Protein AF-Q9LJV7-F1 (afdb_monomer_lite)

pLDDT: mean 84.42, std 12.16, range [43.88, 95.5]

Sequence (100 aa):
MDPNKAEISRLEVLPQDLLGEIVAKIGAKYAEDYHNCILSCKELGASANDERVLKTLNLAPLVKKPLSCRKHLLIMKKCLANNNPDAHYIKANSRRNVEK

InterPro domains:
  IPR040338 Putative F-box protein At1g67623-like [PTHR33784] (9-91)

Radius of gyration: 17.13 Å; chains: 1; bounding box: 63×33×30 Å

Structure (mmCIF, N/CA/C/O backbone):
data_AF-Q9LJV7-F1
#
_entry.id   AF-Q9LJV7-F1
#
loop_
_atom_site.group_PDB
_atom_site.id
_atom_site.type_symbol
_atom_site.label_atom_id
_atom_site.label_alt_id
_atom_site.label_comp_id
_atom_site.label_asym_id
_atom_site.label_entity_id
_atom_site.label_seq_id
_atom_site.pdbx_PDB_ins_code
_atom_site.Cartn_x
_atom_site.Cartn_y
_atom_site.Cartn_z
_atom_site.occupancy
_atom_site.B_iso_or_equiv
_atom_site.auth_seq_id
_atom_site.auth_comp_id
_atom_site.auth_asym_id
_atom_site.auth_atom_id
_atom_site.pdbx_PDB_model_num
ATOM 1 N N . MET A 1 1 ? -34.526 15.230 17.447 1.00 58.50 1 MET A N 1
ATOM 2 C CA . MET A 1 1 ? -33.243 15.071 16.730 1.00 58.50 1 MET A CA 1
ATOM 3 C C . MET A 1 1 ? -32.635 16.455 16.590 1.00 58.50 1 MET A C 1
ATOM 5 O O . MET A 1 1 ? -33.383 17.370 16.276 1.00 58.50 1 MET A O 1
ATOM 9 N N . ASP A 1 2 ? -31.354 16.624 16.917 1.00 65.06 2 ASP A N 1
ATOM 10 C CA . ASP A 1 2 ? -30.676 17.928 16.872 1.00 65.06 2 ASP A CA 1
ATOM 11 C C . ASP A 1 2 ? -30.161 18.190 15.441 1.00 65.06 2 ASP A C 1
ATOM 13 O O . ASP A 1 2 ? -29.317 17.423 14.971 1.00 65.06 2 ASP A O 1
ATOM 17 N N . PRO A 1 3 ? -30.668 19.213 14.729 1.00 65.00 3 PRO A N 1
ATOM 18 C CA . PRO A 1 3 ? -30.321 19.477 13.331 1.00 65.00 3 PRO A CA 1
ATOM 19 C C . PRO A 1 3 ? -28.875 19.959 13.128 1.00 65.00 3 PRO A C 1
ATOM 21 O O . PRO A 1 3 ? -28.411 19.984 11.992 1.00 65.00 3 PRO A O 1
ATOM 24 N N . ASN A 1 4 ? -28.148 20.305 14.200 1.00 65.38 4 ASN A N 1
ATOM 25 C CA . ASN A 1 4 ? -26.739 20.718 14.139 1.00 65.38 4 ASN A CA 1
ATOM 26 C C . ASN A 1 4 ? -25.756 19.591 14.477 1.00 65.38 4 ASN A C 1
ATOM 28 O O . ASN A 1 4 ? -24.537 19.787 14.437 1.00 65.38 4 ASN A O 1
ATOM 32 N N . LYS A 1 5 ? -26.254 18.396 14.809 1.00 65.50 5 LYS A N 1
ATOM 33 C CA . LYS A 1 5 ? -25.402 17.240 15.067 1.00 65.50 5 LYS A CA 1
ATOM 34 C C . LYS A 1 5 ? -25.026 16.605 13.732 1.00 65.50 5 LYS A C 1
ATOM 36 O O . LYS A 1 5 ? -25.704 15.698 13.262 1.00 65.50 5 LY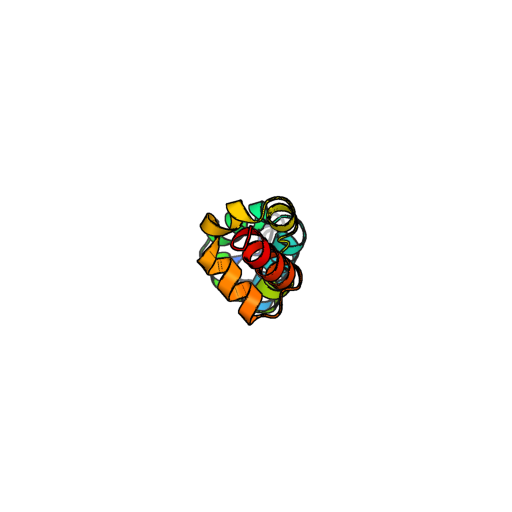S A O 1
ATOM 41 N N . ALA A 1 6 ? -23.951 17.093 13.116 1.00 64.94 6 ALA A N 1
ATOM 42 C CA . ALA A 1 6 ? -23.345 16.398 11.988 1.00 64.94 6 ALA A CA 1
ATOM 43 C C . ALA A 1 6 ? -23.065 14.946 12.407 1.00 64.94 6 ALA A C 1
ATOM 45 O O . ALA A 1 6 ? -22.360 14.705 13.393 1.00 64.94 6 ALA A O 1
ATOM 46 N N . GLU A 1 7 ? -23.640 13.977 11.695 1.00 68.50 7 GLU A N 1
ATOM 47 C CA . GLU A 1 7 ? -23.283 12.572 11.870 1.00 68.50 7 GLU A CA 1
ATOM 48 C C . GLU A 1 7 ? -21.867 12.366 11.331 1.00 68.50 7 GLU A C 1
ATOM 50 O O . GLU A 1 7 ? -21.643 12.070 10.158 1.00 68.50 7 GLU A O 1
ATOM 55 N N . ILE A 1 8 ? -20.877 12.587 12.194 1.00 70.31 8 ILE A N 1
ATOM 56 C CA . ILE A 1 8 ? -19.479 12.325 11.872 1.00 70.31 8 ILE A CA 1
ATOM 57 C C . ILE A 1 8 ? -19.301 10.809 11.859 1.00 70.31 8 ILE A C 1
ATOM 59 O O . ILE A 1 8 ? -19.186 10.170 12.908 1.00 70.31 8 ILE A O 1
ATOM 63 N N . SER A 1 9 ? -19.277 10.235 10.658 1.00 75.31 9 SER A N 1
ATOM 64 C CA . SER A 1 9 ? -18.842 8.856 10.463 1.00 75.31 9 SER A CA 1
ATOM 65 C C . SER A 1 9 ? -17.342 8.773 10.720 1.00 75.31 9 SER A C 1
ATOM 67 O O . SER A 1 9 ? -16.541 9.459 10.086 1.00 75.31 9 SER A O 1
ATOM 69 N N . ARG A 1 10 ? -16.975 7.962 11.708 1.00 87.12 10 ARG A N 1
ATOM 70 C CA . ARG A 1 10 ? -15.590 7.730 12.109 1.00 87.12 10 ARG A CA 1
ATOM 71 C C . ARG A 1 10 ? -14.901 6.779 11.136 1.00 87.12 10 ARG A C 1
ATOM 73 O O . ARG A 1 10 ? -15.536 5.896 10.567 1.00 87.12 10 ARG A O 1
ATOM 80 N N . LEU A 1 11 ? -13.598 6.934 10.953 1.00 87.81 11 LEU A N 1
ATOM 81 C CA . LEU A 1 11 ? -12.842 6.033 10.084 1.00 87.81 11 LEU A CA 1
ATOM 82 C C . LEU A 1 11 ? -12.866 4.599 10.641 1.00 87.81 11 LEU A C 1
ATOM 84 O O . LEU A 1 11 ? -12.967 3.634 9.894 1.00 87.81 11 LEU A O 1
ATOM 88 N N . GLU A 1 12 ? -12.867 4.479 11.966 1.00 87.69 12 GLU A N 1
ATOM 89 C CA . GLU A 1 12 ? -12.847 3.229 12.722 1.00 87.69 12 GLU A CA 1
ATOM 90 C C . GLU A 1 12 ? -14.141 2.414 12.610 1.00 87.69 12 GLU A C 1
ATOM 92 O O . GLU A 1 12 ? -14.151 1.243 12.981 1.00 87.69 12 GLU A O 1
ATOM 97 N N . VAL A 1 13 ? -15.234 3.009 12.115 1.00 90.06 13 VAL A N 1
ATOM 98 C CA . VAL A 1 13 ? -16.486 2.273 11.866 1.00 90.06 13 VAL A CA 1
ATOM 99 C C . VAL A 1 13 ? -16.576 1.721 10.445 1.00 90.06 13 VAL A C 1
ATOM 101 O O . VAL A 1 13 ? -17.510 0.980 10.140 1.00 90.06 13 VAL A O 1
ATOM 104 N N . LEU A 1 14 ? -15.631 2.065 9.563 1.00 92.00 14 LEU A N 1
ATOM 105 C CA . LEU A 1 14 ? -15.620 1.531 8.208 1.00 92.00 14 LEU A CA 1
ATOM 106 C C . LEU A 1 14 ? -15.187 0.056 8.204 1.00 92.00 14 LEU A C 1
ATOM 108 O O . LEU A 1 14 ? -14.254 -0.318 8.917 1.00 92.00 14 LEU A O 1
ATOM 112 N N . PRO A 1 15 ? -15.803 -0.782 7.351 1.00 93.69 15 PRO A N 1
ATOM 113 C CA . PRO A 1 15 ? -15.309 -2.122 7.071 1.00 93.69 15 PRO A CA 1
ATOM 114 C C . PRO A 1 15 ? -13.840 -2.114 6.642 1.00 93.69 15 PRO A C 1
ATOM 116 O O . PRO A 1 15 ? -13.414 -1.250 5.867 1.00 93.69 15 PRO A O 1
ATOM 119 N N . GLN A 1 16 ? -13.090 -3.132 7.072 1.00 93.94 16 GLN A N 1
ATOM 120 C CA . GLN A 1 16 ? -11.670 -3.258 6.738 1.00 93.94 16 GLN A CA 1
ATOM 121 C C . GLN A 1 16 ? -11.430 -3.258 5.222 1.00 93.94 16 GLN A C 1
ATOM 123 O O . GLN A 1 16 ? -10.443 -2.692 4.763 1.00 93.94 16 GLN A O 1
ATOM 128 N N . ASP A 1 17 ? -12.356 -3.808 4.435 1.00 93.62 17 ASP A N 1
ATOM 129 C CA . ASP A 1 17 ? -12.251 -3.830 2.975 1.00 93.62 17 ASP A CA 1
ATOM 130 C C . ASP A 1 17 ? -12.211 -2.425 2.362 1.00 93.62 17 ASP A C 1
ATOM 132 O O . ASP A 1 17 ? -11.454 -2.200 1.411 1.00 93.62 17 ASP A O 1
ATOM 136 N N . LEU A 1 18 ? -12.984 -1.482 2.919 1.00 94.69 18 LEU A N 1
ATOM 137 C CA . LEU A 1 18 ? -12.992 -0.079 2.495 1.00 94.69 18 LEU A CA 1
ATOM 138 C C . LEU A 1 18 ? -11.737 0.650 2.969 1.00 94.69 18 LEU A C 1
ATOM 140 O O . LEU A 1 18 ? -11.157 1.420 2.207 1.00 94.69 18 LEU A O 1
ATOM 144 N N . LEU A 1 19 ? -11.277 0.375 4.192 1.00 94.94 19 LEU A N 1
ATOM 145 C CA . LEU A 1 19 ? -10.003 0.904 4.683 1.00 94.94 19 LEU A CA 1
ATOM 146 C C . LEU A 1 19 ? -8.832 0.423 3.816 1.00 94.94 19 LEU A C 1
ATOM 148 O O . LEU A 1 19 ? -7.956 1.213 3.469 1.00 94.94 19 LEU A O 1
ATOM 152 N N . GLY A 1 20 ? -8.832 -0.849 3.414 1.00 95.31 20 GLY A N 1
ATOM 153 C CA . GLY A 1 20 ? -7.867 -1.418 2.473 1.00 95.31 20 GLY A CA 1
ATOM 154 C C . GLY A 1 20 ? -7.894 -0.724 1.115 1.00 95.31 20 GLY A C 1
ATOM 155 O O . GLY A 1 20 ? -6.841 -0.368 0.591 1.00 95.31 20 GLY A O 1
ATOM 156 N N . GLU A 1 21 ? -9.083 -0.437 0.582 1.00 95.44 21 GLU A N 1
ATOM 157 C CA . GLU A 1 21 ? -9.246 0.284 -0.686 1.00 95.44 21 GLU A CA 1
ATOM 158 C C . GLU A 1 21 ? -8.722 1.731 -0.609 1.00 95.44 21 GLU A C 1
ATOM 160 O O . GLU A 1 21 ? -8.050 2.203 -1.529 1.00 95.44 21 GLU A O 1
ATOM 165 N N . ILE A 1 22 ? -8.973 2.431 0.503 1.00 94.44 22 ILE A N 1
ATOM 166 C CA . ILE A 1 22 ? -8.437 3.778 0.752 1.00 94.44 22 ILE A CA 1
ATOM 167 C C . ILE A 1 22 ? -6.904 3.741 0.746 1.00 94.44 22 ILE A C 1
ATOM 169 O O . ILE A 1 22 ? -6.267 4.493 0.002 1.00 94.44 22 ILE A O 1
ATOM 173 N N . VAL A 1 23 ? -6.310 2.832 1.526 1.00 95.50 23 VAL A N 1
ATOM 174 C CA . VAL A 1 23 ? -4.850 2.672 1.614 1.00 95.50 23 VAL A CA 1
ATOM 175 C C . VAL A 1 23 ? -4.255 2.291 0.253 1.00 95.50 23 VAL A C 1
ATOM 177 O O . VAL A 1 23 ? -3.213 2.830 -0.131 1.00 95.50 23 VAL A O 1
ATOM 180 N N . ALA A 1 24 ? -4.926 1.428 -0.517 1.00 95.31 24 ALA A N 1
ATOM 181 C CA . ALA A 1 24 ? -4.474 1.001 -1.840 1.00 95.31 24 ALA A CA 1
ATOM 182 C C . ALA A 1 24 ? -4.427 2.172 -2.827 1.00 95.31 24 ALA A C 1
ATOM 184 O O . ALA A 1 24 ? -3.425 2.351 -3.524 1.00 95.31 24 ALA A O 1
ATOM 185 N N . LYS A 1 25 ? -5.466 3.018 -2.849 1.00 95.38 25 LYS A N 1
ATOM 186 C CA . LYS A 1 25 ? -5.507 4.212 -3.709 1.00 95.38 25 LYS A CA 1
ATOM 187 C C . LYS A 1 25 ? -4.429 5.231 -3.343 1.00 95.38 25 LYS A C 1
ATOM 189 O O . LYS A 1 25 ? -3.819 5.807 -4.243 1.00 95.38 25 LYS A O 1
ATOM 194 N N . ILE A 1 26 ? -4.170 5.433 -2.050 1.00 93.94 26 ILE A N 1
ATOM 195 C CA . ILE A 1 26 ? -3.094 6.317 -1.577 1.00 93.94 26 ILE A CA 1
ATOM 196 C 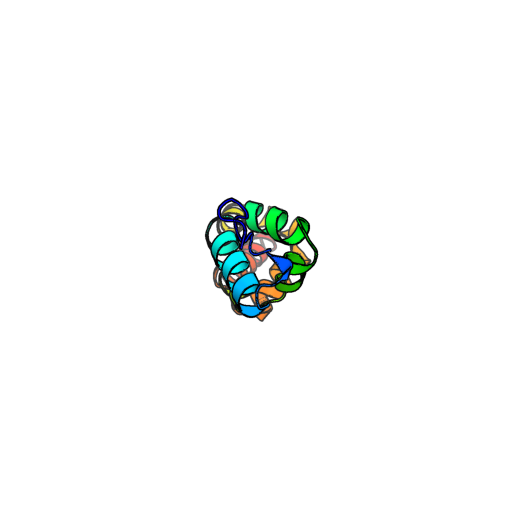C . ILE A 1 26 ? -1.734 5.779 -2.039 1.00 93.94 26 ILE A C 1
ATOM 198 O O . ILE A 1 26 ? -0.981 6.486 -2.713 1.00 93.94 26 ILE A O 1
ATOM 202 N N . GLY A 1 27 ? -1.448 4.506 -1.752 1.00 92.44 27 GLY A N 1
ATOM 203 C CA . GLY A 1 27 ? -0.164 3.890 -2.083 1.00 92.44 27 GLY A CA 1
ATOM 204 C C . GLY A 1 27 ? 0.095 3.715 -3.576 1.00 92.44 27 GLY A C 1
ATOM 205 O O . GLY A 1 27 ? 1.248 3.774 -4.002 1.00 92.44 27 GLY A O 1
ATOM 206 N N . ALA A 1 28 ? -0.950 3.571 -4.389 1.00 92.44 28 ALA A N 1
ATOM 207 C CA . ALA A 1 28 ? -0.825 3.552 -5.844 1.00 92.44 28 ALA A CA 1
ATOM 208 C C . ALA A 1 28 ? -0.399 4.909 -6.425 1.00 92.44 28 ALA A C 1
ATOM 210 O O . ALA A 1 28 ? 0.203 4.963 -7.497 1.00 92.44 28 ALA A O 1
ATOM 211 N N . LYS A 1 29 ? -0.681 6.016 -5.728 1.00 90.69 29 LYS A N 1
ATOM 212 C CA . LYS A 1 29 ? -0.294 7.353 -6.183 1.00 90.69 29 LYS A CA 1
ATOM 213 C C . LYS A 1 29 ? 1.083 7.743 -5.655 1.00 90.69 29 LYS A C 1
ATOM 215 O O . LYS A 1 29 ? 1.966 8.063 -6.454 1.00 90.69 29 LYS A O 1
ATOM 220 N N . TYR A 1 30 ? 1.288 7.648 -4.340 1.00 85.12 30 TYR A N 1
ATOM 221 C CA . TYR A 1 30 ? 2.523 8.071 -3.681 1.00 85.12 30 TYR A CA 1
ATOM 222 C C . TYR A 1 30 ? 2.954 7.074 -2.593 1.00 85.12 30 TYR A C 1
ATOM 224 O O . TYR A 1 30 ? 2.259 6.842 -1.607 1.00 85.12 30 TYR A O 1
ATOM 232 N N . ALA A 1 31 ? 4.152 6.508 -2.756 1.00 84.06 31 ALA A N 1
ATOM 233 C CA . ALA A 1 31 ? 4.718 5.521 -1.830 1.00 84.06 31 ALA A CA 1
ATOM 234 C C . ALA A 1 31 ? 5.005 6.082 -0.422 1.00 84.06 31 ALA A C 1
ATOM 236 O O . ALA A 1 31 ? 5.019 5.341 0.563 1.00 84.06 31 ALA A O 1
ATOM 237 N N . GLU A 1 32 ? 5.289 7.383 -0.338 1.00 84.25 32 GLU A N 1
ATOM 238 C CA . GLU A 1 32 ? 5.537 8.090 0.921 1.00 84.25 32 GLU A CA 1
ATOM 239 C C . GLU A 1 32 ? 4.237 8.261 1.713 1.00 84.25 32 GLU A C 1
ATOM 241 O O . GLU A 1 32 ? 4.177 7.889 2.885 1.00 84.25 32 GLU A O 1
ATOM 246 N N . ASP A 1 33 ? 3.166 8.687 1.039 1.00 90.19 33 ASP A N 1
ATOM 247 C CA . ASP A 1 33 ? 1.842 8.830 1.647 1.00 90.19 33 ASP A CA 1
ATOM 248 C C . ASP A 1 33 ? 1.306 7.498 2.167 1.00 90.19 33 ASP A C 1
ATOM 250 O O . ASP A 1 33 ? 0.649 7.468 3.203 1.00 90.19 33 ASP A O 1
ATOM 254 N N . TYR A 1 34 ? 1.635 6.381 1.508 1.00 91.50 34 TYR A N 1
ATOM 255 C CA . TYR A 1 34 ? 1.323 5.052 2.031 1.00 91.50 34 TYR A CA 1
ATOM 256 C C . TYR A 1 34 ? 1.906 4.827 3.430 1.00 91.50 34 TYR A C 1
ATOM 258 O O . TYR A 1 34 ? 1.176 4.404 4.325 1.00 91.50 34 TYR A O 1
ATOM 266 N N . HIS A 1 35 ? 3.195 5.127 3.636 1.00 88.19 35 HIS A N 1
ATOM 267 C CA . HIS A 1 35 ? 3.843 4.930 4.936 1.00 88.19 35 HIS A CA 1
ATOM 268 C C . HIS A 1 35 ? 3.205 5.819 6.000 1.00 88.19 35 HIS A C 1
ATOM 270 O O . HIS A 1 35 ? 2.883 5.337 7.084 1.00 88.19 35 HIS A O 1
ATOM 276 N N . ASN A 1 36 ? 2.966 7.088 5.669 1.00 91.31 36 ASN A N 1
ATOM 277 C CA . ASN A 1 36 ? 2.299 8.019 6.573 1.00 91.31 36 ASN A CA 1
ATOM 278 C C . ASN A 1 36 ? 0.887 7.527 6.925 1.00 91.31 36 ASN A C 1
ATOM 280 O O . ASN A 1 36 ? 0.499 7.538 8.092 1.00 91.31 36 ASN A O 1
ATOM 284 N N . CYS A 1 37 ? 0.146 7.017 5.939 1.00 93.19 37 CYS A N 1
ATOM 285 C CA . CYS A 1 37 ? -1.211 6.511 6.106 1.00 93.19 37 CYS A CA 1
ATOM 286 C C . CYS A 1 37 ? -1.271 5.312 7.066 1.00 93.19 37 CYS A C 1
ATOM 288 O O . CYS A 1 37 ? -2.000 5.360 8.055 1.00 93.19 37 CYS A O 1
ATOM 290 N N . ILE A 1 38 ? -0.462 4.270 6.844 1.00 93.38 38 ILE A N 1
ATOM 291 C CA . ILE A 1 38 ? -0.498 3.062 7.691 1.00 93.38 38 ILE A CA 1
ATOM 292 C C . ILE A 1 38 ? 0.067 3.287 9.102 1.00 93.38 38 ILE A C 1
ATOM 294 O O . ILE A 1 38 ? -0.221 2.503 10.002 1.00 93.38 38 ILE A O 1
ATOM 298 N N . LEU A 1 39 ? 0.875 4.334 9.302 1.00 93.56 39 LEU A N 1
ATOM 299 C CA . LEU A 1 39 ? 1.406 4.723 10.613 1.00 93.56 39 LEU A CA 1
ATOM 300 C C . LEU A 1 39 ? 0.483 5.686 11.371 1.00 93.56 39 LEU A C 1
ATOM 302 O O . LEU A 1 39 ? 0.705 5.919 12.556 1.00 93.56 39 LEU A O 1
ATOM 306 N N . SER A 1 40 ? -0.541 6.238 10.713 1.00 93.56 40 SER A N 1
ATOM 307 C CA . SER A 1 40 ? -1.432 7.234 11.317 1.00 93.56 40 SER A CA 1
ATOM 308 C C . SER A 1 40 ? -2.319 6.637 12.411 1.00 93.56 40 SER A C 1
ATOM 310 O O . SER A 1 40 ? -2.474 7.236 13.473 1.00 93.56 40 SER A O 1
ATOM 312 N N . CYS A 1 41 ? -2.903 5.458 12.173 1.00 93.19 41 CYS A N 1
ATOM 313 C CA . CYS A 1 41 ? -3.709 4.745 13.164 1.00 93.19 41 CYS A CA 1
ATOM 314 C C . CYS A 1 41 ? -3.710 3.228 12.925 1.00 93.19 41 CYS A C 1
ATOM 316 O O . CYS A 1 41 ? -3.337 2.742 11.854 1.00 93.19 41 CYS A O 1
ATOM 318 N N . LYS A 1 42 ? -4.150 2.469 13.935 1.00 93.62 42 LYS A N 1
ATOM 319 C CA . LYS A 1 42 ? -4.138 0.997 13.914 1.00 93.62 42 LYS A CA 1
ATOM 320 C C . LYS A 1 42 ? -5.080 0.406 12.857 1.00 93.62 42 LYS A C 1
ATOM 322 O O . LYS A 1 42 ? -4.753 -0.623 12.275 1.00 93.62 42 LYS A O 1
ATOM 327 N N . GLU A 1 43 ? -6.208 1.056 12.582 1.00 94.12 43 GLU A N 1
ATOM 328 C CA . GLU A 1 43 ? -7.226 0.609 11.626 1.00 94.12 43 GLU A CA 1
ATOM 329 C C . GLU A 1 43 ? -6.706 0.677 10.183 1.00 94.12 43 GLU A C 1
ATOM 331 O O . GLU A 1 43 ? -6.858 -0.272 9.413 1.00 94.12 43 GLU A O 1
ATOM 336 N N . LEU A 1 44 ? -6.009 1.765 9.837 1.00 94.31 44 LEU A N 1
ATOM 337 C CA . LEU A 1 44 ? -5.310 1.895 8.555 1.00 94.31 44 LEU A CA 1
ATOM 338 C C . LEU A 1 44 ? -4.080 0.985 8.493 1.00 94.31 44 LEU A C 1
ATOM 340 O O . LEU A 1 44 ? -3.814 0.363 7.464 1.00 94.31 44 LEU A O 1
ATOM 344 N N . GLY A 1 45 ? -3.352 0.862 9.606 1.00 93.94 45 GLY A N 1
ATOM 345 C CA . GLY A 1 45 ? -2.194 -0.021 9.726 1.00 93.94 45 GLY A CA 1
ATOM 346 C C . GLY A 1 45 ? -2.521 -1.496 9.491 1.00 93.94 45 GLY A C 1
ATOM 347 O O . GLY A 1 45 ? -1.702 -2.225 8.927 1.00 93.94 45 GLY A O 1
ATOM 348 N N . ALA A 1 46 ? -3.732 -1.937 9.841 1.00 93.94 46 ALA A N 1
ATOM 349 C CA . ALA A 1 46 ? -4.194 -3.299 9.584 1.00 93.94 46 ALA A CA 1
ATOM 350 C C . ALA A 1 46 ? -4.233 -3.644 8.080 1.00 93.94 46 ALA A C 1
ATOM 352 O O . ALA A 1 46 ? -4.010 -4.798 7.711 1.00 93.94 46 ALA A O 1
ATOM 353 N N . SER A 1 47 ? -4.394 -2.649 7.201 1.00 93.62 47 SER A N 1
ATOM 354 C CA . SER A 1 47 ? -4.383 -2.826 5.741 1.00 93.62 47 SER A CA 1
ATOM 355 C C . SER A 1 47 ? -2.982 -2.945 5.129 1.00 93.62 47 SER A C 1
ATOM 357 O O . SER A 1 47 ? -2.857 -3.174 3.928 1.00 93.62 47 SER A O 1
ATOM 359 N N . ALA A 1 48 ? -1.903 -2.832 5.911 1.00 90.00 48 ALA A N 1
ATOM 360 C CA . ALA A 1 48 ? -0.529 -2.876 5.389 1.00 90.00 48 ALA A CA 1
ATOM 361 C C . ALA A 1 48 ? -0.130 -4.227 4.753 1.00 90.00 48 ALA A C 1
ATOM 363 O O . ALA A 1 48 ? 0.909 -4.326 4.095 1.00 90.00 48 ALA A O 1
ATOM 364 N N . ASN A 1 49 ? -0.918 -5.280 4.988 1.00 90.12 49 ASN A N 1
ATOM 365 C CA . ASN A 1 49 ? -0.728 -6.608 4.399 1.00 90.12 49 ASN A CA 1
ATOM 366 C C . ASN A 1 49 ? -1.827 -6.983 3.396 1.00 90.12 49 ASN A C 1
ATOM 368 O O . ASN A 1 49 ? -1.842 -8.123 2.940 1.00 90.12 49 ASN A O 1
ATOM 372 N N . ASP A 1 50 ? -2.739 -6.064 3.073 1.00 93.75 50 ASP A N 1
ATOM 373 C CA . ASP A 1 50 ? -3.785 -6.308 2.082 1.00 93.75 50 ASP A CA 1
ATOM 374 C C . ASP A 1 50 ? -3.145 -6.554 0.704 1.00 93.75 50 ASP A C 1
ATOM 376 O O . ASP A 1 50 ? -2.262 -5.809 0.261 1.00 93.75 50 ASP A O 1
ATOM 380 N N . GLU A 1 51 ? -3.576 -7.619 0.028 1.00 93.06 51 GLU A N 1
ATOM 381 C CA . GLU A 1 51 ? -3.059 -8.001 -1.288 1.00 93.06 51 GLU A CA 1
ATOM 382 C C . GLU A 1 51 ? -3.221 -6.866 -2.303 1.00 93.06 51 GLU A C 1
ATOM 384 O O . GLU A 1 51 ? -2.291 -6.580 -3.061 1.00 93.06 51 GLU A O 1
ATOM 389 N N . ARG A 1 52 ? -4.372 -6.180 -2.300 1.00 93.06 52 ARG A N 1
ATOM 390 C CA . ARG A 1 52 ? -4.674 -5.094 -3.242 1.00 93.06 52 ARG A CA 1
ATOM 391 C C . ARG A 1 52 ? -3.667 -3.968 -3.077 1.00 93.06 52 ARG A C 1
ATOM 393 O O . ARG A 1 52 ? -3.086 -3.523 -4.062 1.00 93.06 52 ARG A O 1
ATOM 400 N N . VAL A 1 53 ? -3.399 -3.588 -1.827 1.00 93.94 53 VAL A N 1
ATOM 401 C CA . VAL A 1 53 ? -2.406 -2.571 -1.463 1.00 93.94 53 VAL A CA 1
ATOM 402 C C . VAL A 1 53 ? -1.024 -2.967 -1.973 1.00 93.94 53 VAL A C 1
ATOM 404 O O . VAL A 1 53 ? -0.382 -2.194 -2.679 1.00 93.94 53 VAL A O 1
ATOM 407 N N . LEU A 1 54 ? -0.562 -4.177 -1.651 1.00 94.06 54 LEU A N 1
ATOM 408 C CA . LEU A 1 54 ? 0.785 -4.633 -2.008 1.00 94.06 54 LEU A CA 1
ATOM 409 C C . LEU A 1 54 ? 0.967 -4.801 -3.521 1.00 94.06 54 LEU A C 1
ATOM 411 O O . LEU A 1 54 ? 2.048 -4.529 -4.050 1.00 94.06 54 LEU A O 1
ATOM 415 N N . LYS A 1 55 ? -0.085 -5.210 -4.228 1.00 93.94 55 LYS A N 1
ATOM 416 C CA . LYS A 1 55 ? -0.091 -5.383 -5.682 1.00 93.94 55 LYS A CA 1
ATOM 417 C C . LYS A 1 55 ? -0.038 -4.054 -6.432 1.00 93.94 55 LYS A C 1
ATOM 419 O O . LYS A 1 55 ? 0.618 -3.988 -7.469 1.00 93.94 55 LYS A O 1
ATOM 424 N N . THR A 1 56 ? -0.690 -3.008 -5.919 1.00 93.25 56 THR A N 1
ATOM 425 C CA . THR A 1 56 ? -0.776 -1.696 -6.587 1.00 93.25 56 THR A CA 1
ATOM 426 C C . THR A 1 56 ? 0.154 -0.635 -6.014 1.00 93.25 56 THR A C 1
ATOM 428 O O . THR A 1 56 ? 0.184 0.473 -6.544 1.00 93.25 56 THR A O 1
ATOM 431 N N . LEU A 1 57 ? 0.898 -0.927 -4.943 1.00 93.31 57 LEU A N 1
ATOM 432 C CA . LEU A 1 57 ? 1.828 0.022 -4.337 1.00 93.31 57 LEU A CA 1
ATOM 433 C C . LEU A 1 57 ? 2.830 0.540 -5.377 1.00 93.31 57 LEU A C 1
ATOM 435 O O . LEU A 1 57 ? 3.531 -0.244 -6.019 1.00 93.31 57 LEU A O 1
ATOM 439 N N . ASN A 1 58 ? 2.914 1.862 -5.509 1.00 90.69 58 ASN A N 1
ATOM 440 C CA . ASN A 1 58 ? 3.817 2.519 -6.441 1.00 90.69 58 ASN A CA 1
ATOM 441 C C . ASN A 1 58 ? 5.259 2.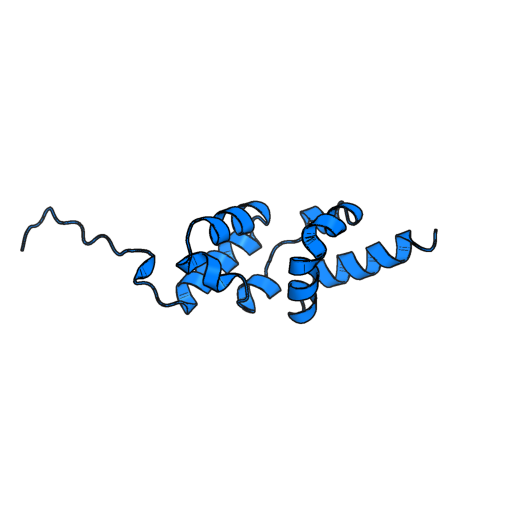409 -5.939 1.00 90.69 58 ASN A C 1
ATOM 443 O O . ASN A 1 58 ? 5.605 2.984 -4.907 1.00 90.69 58 ASN A O 1
ATOM 447 N N . LEU A 1 59 ? 6.123 1.708 -6.675 1.00 88.31 59 LEU A N 1
ATOM 448 C CA . LEU A 1 59 ? 7.551 1.620 -6.354 1.00 88.31 59 LEU A CA 1
ATOM 449 C C . LEU A 1 59 ? 8.412 2.307 -7.424 1.00 88.31 59 LEU A C 1
ATOM 451 O O . LEU A 1 59 ? 9.640 2.220 -7.371 1.00 88.31 59 LEU A O 1
ATOM 455 N N . ALA A 1 60 ? 7.818 3.069 -8.346 1.00 85.31 60 ALA A N 1
ATOM 456 C CA . ALA A 1 60 ? 8.534 3.824 -9.373 1.00 85.31 60 ALA A CA 1
ATOM 457 C C . ALA A 1 60 ? 9.666 4.733 -8.832 1.00 85.31 60 ALA A C 1
ATOM 459 O O . ALA A 1 60 ? 10.717 4.826 -9.479 1.00 85.31 60 ALA A O 1
ATOM 460 N N . PRO A 1 61 ? 9.557 5.376 -7.646 1.00 79.12 61 PRO A N 1
ATOM 461 C CA . PRO A 1 61 ? 10.684 6.117 -7.070 1.00 79.12 61 PRO A CA 1
ATOM 462 C C . PRO A 1 61 ? 11.905 5.229 -6.788 1.00 79.12 61 PRO A C 1
ATOM 464 O O . PRO A 1 61 ? 13.050 5.644 -6.978 1.00 79.12 61 PRO A O 1
ATOM 467 N N . LEU A 1 62 ? 11.658 3.986 -6.374 1.00 78.06 62 LEU A N 1
ATOM 468 C CA . LEU A 1 62 ? 12.675 2.983 -6.080 1.00 78.06 62 LEU A CA 1
ATOM 469 C C . LEU A 1 62 ? 13.215 2.314 -7.351 1.00 78.06 62 LEU A C 1
ATOM 471 O O . LEU A 1 62 ? 14.399 1.986 -7.406 1.00 78.06 62 LEU A O 1
ATOM 475 N N . VAL A 1 63 ? 12.397 2.211 -8.402 1.00 75.88 63 VAL A N 1
ATOM 476 C CA . VAL A 1 63 ? 12.828 1.796 -9.748 1.00 75.88 63 VAL A CA 1
ATOM 477 C C . VAL A 1 63 ? 13.958 2.692 -10.268 1.00 75.88 63 VAL A C 1
ATOM 479 O O . VAL A 1 63 ? 14.948 2.191 -10.801 1.00 75.88 63 VAL A O 1
ATOM 482 N N . LYS A 1 64 ? 13.860 4.013 -10.063 1.00 76.50 64 LYS A N 1
ATOM 483 C CA . LYS A 1 64 ? 14.900 4.977 -10.471 1.00 76.50 64 LYS A CA 1
ATOM 484 C C . LYS A 1 64 ? 16.175 4.895 -9.623 1.00 76.50 64 LYS A C 1
ATOM 486 O O . LYS A 1 64 ? 17.232 5.326 -10.076 1.00 76.50 64 LYS A O 1
ATOM 491 N N . LYS A 1 65 ? 16.091 4.376 -8.392 1.00 78.00 65 LYS A N 1
ATOM 492 C CA . LYS A 1 65 ? 17.218 4.266 -7.446 1.00 78.00 65 LYS A CA 1
ATOM 493 C C . LYS A 1 65 ? 17.219 2.899 -6.742 1.00 78.00 65 LYS A C 1
ATOM 495 O O . LYS A 1 65 ? 16.964 2.829 -5.537 1.00 78.00 65 LYS A O 1
ATOM 500 N N . PRO A 1 66 ? 17.567 1.804 -7.447 1.00 70.50 66 PRO A N 1
ATOM 501 C CA . PRO A 1 66 ? 17.403 0.444 -6.927 1.00 70.50 66 PRO A CA 1
ATOM 502 C C . PRO A 1 66 ? 18.189 0.167 -5.639 1.00 70.50 66 PRO A C 1
ATOM 504 O O . PRO A 1 66 ? 17.750 -0.613 -4.800 1.00 70.50 66 PRO A O 1
ATOM 507 N N . LEU A 1 67 ? 19.335 0.825 -5.432 1.00 74.31 67 LEU A N 1
ATOM 508 C CA . LEU A 1 67 ? 20.146 0.659 -4.219 1.00 74.31 67 LEU A CA 1
ATOM 509 C C . LEU A 1 67 ? 19.435 1.160 -2.952 1.00 74.31 67 LEU A C 1
ATOM 511 O O . LEU A 1 67 ? 19.628 0.591 -1.876 1.00 74.31 67 LEU A O 1
ATOM 515 N N . SER A 1 68 ? 18.555 2.158 -3.078 1.00 74.25 68 SER A N 1
ATOM 516 C CA . SER A 1 68 ? 17.745 2.664 -1.965 1.00 74.25 68 SER A CA 1
ATOM 517 C C . SER A 1 68 ? 16.733 1.631 -1.460 1.00 74.25 68 SER A C 1
ATOM 519 O O . SER A 1 68 ? 16.317 1.696 -0.304 1.00 74.25 68 SER A O 1
ATOM 521 N N . CYS A 1 69 ? 16.397 0.616 -2.267 1.00 74.00 69 CYS A N 1
ATOM 522 C CA . CYS A 1 69 ? 15.468 -0.454 -1.887 1.00 74.00 69 CYS A CA 1
ATOM 523 C C . CYS A 1 69 ? 15.954 -1.292 -0.703 1.00 74.00 69 CYS A C 1
ATOM 525 O O . CYS A 1 69 ? 15.136 -1.925 -0.040 1.00 74.00 69 CYS A O 1
ATOM 527 N N . ARG A 1 70 ? 17.262 -1.298 -0.401 1.00 74.25 70 ARG A N 1
ATOM 528 C CA . ARG A 1 70 ? 17.813 -2.033 0.752 1.00 74.25 70 ARG A CA 1
ATOM 529 C C . ARG A 1 70 ? 17.194 -1.588 2.081 1.00 74.25 70 ARG A C 1
ATOM 531 O O . ARG A 1 70 ? 17.074 -2.395 2.994 1.00 74.25 70 ARG A O 1
ATOM 538 N N . LYS A 1 71 ? 16.747 -0.333 2.174 1.00 74.88 71 LYS A N 1
ATOM 539 C CA . LYS A 1 71 ? 16.046 0.196 3.355 1.00 74.88 71 LYS A CA 1
ATOM 540 C C . LYS A 1 71 ? 14.587 -0.274 3.450 1.00 74.88 71 LYS A C 1
ATOM 542 O O . LYS A 1 71 ? 13.978 -0.174 4.504 1.00 74.88 71 LYS A O 1
ATOM 547 N N . HIS A 1 72 ? 14.051 -0.840 2.370 1.00 79.12 72 HIS A N 1
ATOM 548 C CA . HIS A 1 72 ? 12.651 -1.236 2.211 1.00 79.12 72 HIS A CA 1
ATOM 549 C C . HIS A 1 72 ? 12.508 -2.746 1.927 1.00 79.12 72 HIS A C 1
ATOM 551 O O . HIS A 1 72 ? 11.557 -3.184 1.282 1.00 79.12 72 HIS A O 1
ATOM 557 N N . LEU A 1 73 ? 13.451 -3.574 2.399 1.00 82.44 73 LEU A N 1
ATOM 558 C CA . LEU A 1 73 ? 13.502 -5.012 2.083 1.00 82.44 73 LEU A CA 1
ATOM 559 C C . LEU A 1 73 ? 12.234 -5.776 2.480 1.00 82.44 73 LEU A C 1
ATOM 561 O O . LEU A 1 73 ? 11.785 -6.644 1.735 1.00 82.44 73 LEU A O 1
ATOM 565 N N . LEU A 1 74 ? 11.660 -5.467 3.644 1.00 85.19 74 LEU A N 1
ATOM 566 C CA . LEU A 1 74 ? 10.453 -6.131 4.141 1.00 85.19 74 LEU A CA 1
ATOM 567 C C . LEU A 1 74 ? 9.253 -5.881 3.224 1.00 85.19 74 LEU A C 1
ATOM 569 O O . LEU A 1 74 ? 8.606 -6.835 2.796 1.00 85.19 74 LEU A O 1
ATOM 573 N N . ILE A 1 75 ? 8.990 -4.621 2.872 1.00 86.62 75 ILE A N 1
ATOM 574 C CA . ILE A 1 75 ? 7.876 -4.280 1.982 1.00 86.62 75 ILE A CA 1
ATOM 575 C C . ILE A 1 75 ? 8.122 -4.778 0.558 1.00 86.62 75 ILE A C 1
ATOM 577 O O . ILE A 1 75 ? 7.204 -5.294 -0.068 1.00 86.62 75 ILE A O 1
ATOM 581 N N . MET A 1 76 ? 9.372 -4.761 0.087 1.00 88.00 76 MET A N 1
ATOM 582 C CA . MET A 1 76 ? 9.747 -5.318 -1.213 1.00 88.00 76 MET A CA 1
ATOM 583 C C . MET A 1 76 ? 9.474 -6.826 -1.293 1.00 88.00 76 MET A C 1
ATOM 585 O O . MET A 1 76 ? 8.923 -7.299 -2.284 1.00 88.00 76 MET A O 1
ATOM 589 N N . LYS A 1 77 ? 9.806 -7.591 -0.241 1.00 89.69 77 LYS A N 1
ATOM 590 C CA . LYS A 1 77 ? 9.483 -9.027 -0.160 1.00 89.69 77 LYS A CA 1
ATOM 591 C C . LYS A 1 77 ? 7.976 -9.270 -0.233 1.00 89.69 77 LYS A C 1
ATOM 593 O O . LYS A 1 77 ? 7.550 -10.160 -0.962 1.00 89.69 77 LYS A O 1
ATOM 598 N N . LYS A 1 78 ? 7.185 -8.465 0.482 1.00 91.75 78 LYS A N 1
ATOM 599 C CA . LYS A 1 78 ? 5.718 -8.548 0.453 1.00 91.75 78 LYS A CA 1
ATOM 600 C C . LYS A 1 78 ? 5.157 -8.208 -0.931 1.00 91.75 78 LYS A C 1
ATOM 602 O O . LYS A 1 78 ? 4.348 -8.966 -1.448 1.00 91.75 78 LYS A O 1
ATOM 607 N N . CYS A 1 79 ? 5.632 -7.137 -1.565 1.00 91.94 79 CYS A N 1
ATOM 608 C CA . CYS A 1 79 ? 5.205 -6.739 -2.911 1.00 91.94 79 CYS A CA 1
ATOM 609 C C . CYS A 1 79 ? 5.549 -7.811 -3.960 1.00 91.94 79 CYS A C 1
ATOM 611 O O . CYS A 1 79 ? 4.719 -8.136 -4.802 1.00 91.94 79 CYS A O 1
ATOM 613 N N . LEU A 1 80 ? 6.737 -8.424 -3.870 1.00 91.81 80 LEU A N 1
ATOM 614 C CA . LEU A 1 80 ? 7.128 -9.554 -4.723 1.00 91.81 80 LEU A CA 1
ATOM 615 C C . LEU A 1 80 ? 6.221 -10.774 -4.535 1.00 91.81 80 LEU A C 1
ATOM 617 O O . LEU A 1 80 ? 5.852 -11.409 -5.515 1.00 91.81 80 LEU A O 1
ATOM 621 N N . ALA A 1 81 ? 5.859 -11.105 -3.292 1.00 93.50 81 ALA A N 1
ATOM 622 C CA . ALA A 1 81 ? 4.947 -12.214 -3.012 1.00 93.50 81 ALA A CA 1
ATOM 623 C C . ALA A 1 81 ? 3.534 -11.979 -3.582 1.00 93.50 81 ALA A C 1
ATOM 625 O O . ALA A 1 81 ? 2.819 -12.941 -3.837 1.00 93.50 81 ALA A O 1
ATOM 626 N N . ASN A 1 82 ? 3.163 -10.717 -3.822 1.00 94.31 82 ASN A N 1
ATOM 627 C CA . ASN A 1 82 ? 1.862 -10.301 -4.351 1.00 94.31 82 ASN A CA 1
ATOM 628 C C . ASN A 1 82 ? 1.930 -9.843 -5.823 1.00 94.31 82 ASN A C 1
ATOM 630 O O . ASN A 1 82 ? 1.054 -9.121 -6.295 1.00 94.31 82 ASN A O 1
ATOM 634 N N . ASN A 1 83 ? 2.963 -10.260 -6.567 1.00 92.62 83 ASN A N 1
ATOM 635 C CA . ASN A 1 83 ? 3.125 -10.000 -8.005 1.00 92.62 83 ASN A CA 1
ATOM 636 C C . ASN A 1 83 ? 3.120 -8.509 -8.397 1.00 92.62 83 ASN A C 1
ATOM 638 O O . ASN A 1 83 ? 2.661 -8.146 -9.482 1.00 92.62 83 ASN A O 1
ATOM 642 N N . ASN A 1 84 ? 3.643 -7.633 -7.536 1.00 93.69 84 ASN A N 1
ATOM 643 C CA . ASN A 1 84 ? 3.800 -6.219 -7.865 1.00 93.69 84 ASN A CA 1
ATOM 644 C C . ASN A 1 84 ? 4.841 -6.043 -8.999 1.00 93.69 84 ASN A C 1
ATOM 646 O O . ASN A 1 84 ? 6.001 -6.445 -8.830 1.00 93.69 84 ASN A O 1
ATOM 650 N N . PRO A 1 85 ? 4.474 -5.437 -10.142 1.00 90.00 85 PRO A N 1
ATOM 651 C CA . PRO A 1 85 ? 5.337 -5.377 -11.322 1.00 90.00 85 PRO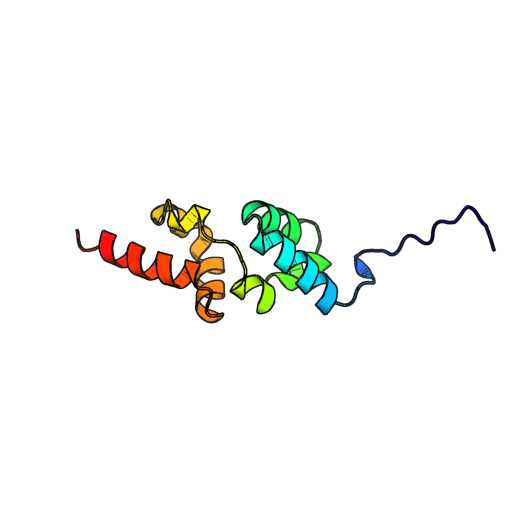 A CA 1
ATOM 652 C C . PRO A 1 85 ? 6.620 -4.567 -11.090 1.00 90.00 85 PRO A C 1
ATOM 654 O O . PRO A 1 85 ? 7.704 -5.001 -11.495 1.00 90.00 85 PRO A O 1
ATOM 657 N N . ASP A 1 86 ? 6.536 -3.442 -10.375 1.00 89.12 86 ASP A N 1
ATOM 658 C CA . ASP A 1 86 ? 7.701 -2.607 -10.070 1.00 89.12 86 ASP A CA 1
ATOM 659 C C . ASP A 1 86 ? 8.695 -3.358 -9.177 1.00 89.12 86 ASP A C 1
ATOM 661 O O . ASP A 1 86 ? 9.911 -3.281 -9.373 1.00 89.12 86 ASP A O 1
ATOM 665 N N . ALA A 1 87 ? 8.189 -4.137 -8.215 1.00 89.69 87 ALA A N 1
ATOM 666 C CA . ALA A 1 87 ? 9.021 -4.939 -7.324 1.00 89.69 87 ALA A CA 1
ATOM 667 C C . ALA A 1 87 ? 9.835 -5.991 -8.099 1.00 89.69 87 ALA A C 1
ATOM 669 O O . ALA A 1 87 ? 11.035 -6.173 -7.854 1.00 89.69 87 ALA A O 1
ATOM 670 N N . HIS A 1 88 ? 9.209 -6.654 -9.077 1.00 89.44 88 HIS A N 1
ATOM 671 C CA . HIS A 1 88 ? 9.898 -7.588 -9.970 1.00 89.44 88 HIS A CA 1
ATOM 672 C C . HIS A 1 88 ? 10.949 -6.887 -10.837 1.00 89.44 88 HIS A C 1
ATOM 674 O O . HIS A 1 88 ? 12.073 -7.389 -10.958 1.00 89.44 88 HIS A O 1
ATOM 680 N N . TYR A 1 89 ? 10.626 -5.710 -11.378 1.00 86.88 89 TYR A N 1
ATOM 681 C CA . TYR A 1 89 ? 11.563 -4.909 -12.165 1.00 86.88 89 TYR A CA 1
ATOM 682 C C . TYR A 1 89 ? 12.791 -4.485 -11.347 1.00 86.88 89 TYR A C 1
ATOM 684 O O . TYR A 1 89 ? 13.934 -4.642 -11.789 1.00 86.8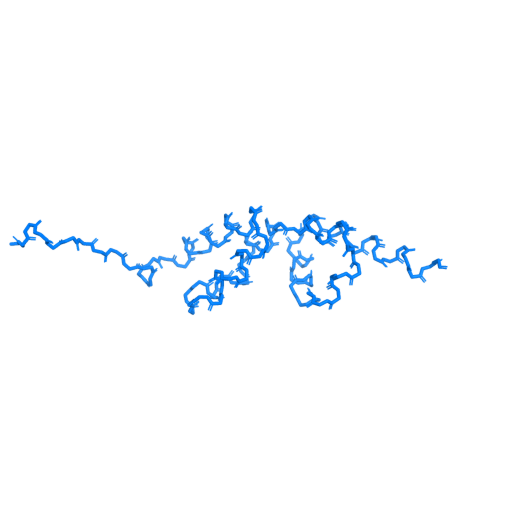8 89 TYR A O 1
ATOM 692 N N . ILE A 1 90 ? 12.581 -3.997 -10.122 1.00 85.00 90 ILE A N 1
ATOM 693 C CA . ILE A 1 90 ? 13.657 -3.632 -9.191 1.00 85.00 90 ILE A CA 1
ATOM 694 C C . ILE A 1 90 ? 14.544 -4.844 -8.907 1.00 85.00 90 ILE A C 1
ATOM 696 O O . ILE A 1 90 ? 15.763 -4.748 -9.043 1.00 85.00 90 ILE A O 1
ATOM 700 N N . LYS A 1 91 ? 13.956 -6.002 -8.571 1.00 85.00 91 LYS A N 1
ATOM 701 C CA . LYS A 1 91 ? 14.704 -7.238 -8.280 1.00 85.00 91 LYS A CA 1
ATOM 702 C C . LYS A 1 91 ? 15.606 -7.654 -9.444 1.00 85.00 91 LYS A C 1
ATOM 704 O O . LYS A 1 91 ? 16.750 -8.047 -9.208 1.00 85.00 91 LYS A O 1
ATOM 709 N N . ALA A 1 92 ? 15.113 -7.570 -10.680 1.00 83.00 92 ALA A N 1
ATOM 710 C CA . ALA A 1 92 ? 15.896 -7.900 -11.869 1.00 83.00 92 ALA A CA 1
ATOM 711 C C . ALA A 1 92 ? 17.100 -6.955 -12.045 1.00 83.00 92 ALA A C 1
ATOM 713 O O . ALA A 1 92 ? 18.219 -7.411 -12.284 1.00 83.00 92 ALA A O 1
ATOM 714 N N . ASN A 1 93 ? 16.902 -5.649 -11.848 1.00 74.75 93 ASN A N 1
ATOM 715 C CA . ASN A 1 93 ? 17.967 -4.652 -11.993 1.00 74.75 93 ASN A CA 1
ATOM 716 C C . ASN A 1 93 ? 18.966 -4.646 -10.830 1.00 74.75 93 ASN A C 1
ATOM 718 O O . ASN A 1 93 ? 20.155 -4.415 -11.038 1.00 74.75 93 ASN A O 1
ATOM 722 N N . SER A 1 94 ? 18.522 -4.942 -9.608 1.00 70.62 94 SER A N 1
ATOM 723 C CA . SER A 1 94 ? 19.420 -5.075 -8.459 1.00 70.62 94 SER A CA 1
ATOM 724 C C . SER A 1 94 ? 20.390 -6.249 -8.606 1.00 70.62 94 SER A C 1
ATOM 726 O O . SER A 1 94 ? 21.505 -6.140 -8.113 1.00 70.62 94 SER A O 1
ATOM 728 N N . ARG A 1 95 ? 20.009 -7.339 -9.291 1.00 62.56 95 ARG A N 1
ATOM 729 C CA . ARG A 1 95 ? 20.909 -8.477 -9.566 1.00 62.56 95 ARG A CA 1
ATOM 730 C C . ARG A 1 95 ? 22.003 -8.124 -10.578 1.00 62.56 95 ARG A C 1
ATOM 732 O O . ARG A 1 95 ? 23.161 -8.430 -10.337 1.00 62.56 95 ARG A O 1
ATOM 739 N N . ARG A 1 96 ? 21.659 -7.386 -11.639 1.00 58.25 96 ARG A N 1
ATOM 740 C CA . ARG A 1 96 ? 22.613 -6.961 -12.683 1.00 58.25 96 ARG A CA 1
ATOM 741 C C . ARG A 1 96 ? 23.736 -6.044 -12.186 1.00 58.25 96 ARG A C 1
ATOM 743 O O . ARG A 1 96 ? 24.799 -6.024 -12.787 1.00 58.25 96 ARG A O 1
ATOM 750 N N . ASN A 1 97 ? 23.509 -5.281 -11.115 1.00 53.00 97 ASN A N 1
ATOM 751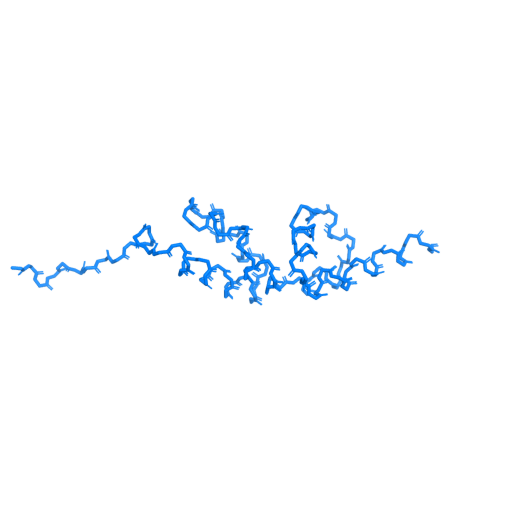 C CA . ASN A 1 97 ? 24.517 -4.379 -10.541 1.00 53.00 97 ASN A CA 1
ATOM 752 C C . ASN A 1 97 ? 25.472 -5.061 -9.542 1.00 53.00 97 ASN A C 1
ATOM 754 O O . ASN A 1 97 ? 26.347 -4.390 -9.015 1.00 53.00 97 ASN A O 1
ATOM 758 N N . VAL A 1 98 ? 25.283 -6.350 -9.234 1.00 52.66 98 VAL A N 1
ATOM 759 C CA . VAL A 1 98 ? 26.211 -7.134 -8.391 1.00 52.66 98 VAL A CA 1
ATOM 760 C C . VAL A 1 98 ? 27.214 -7.917 -9.253 1.00 52.66 98 VAL A C 1
ATOM 762 O O . VAL A 1 98 ? 28.235 -8.368 -8.753 1.00 52.66 98 VAL A O 1
ATOM 765 N N . GLU A 1 99 ? 26.936 -8.054 -10.550 1.00 44.78 99 GLU A N 1
ATOM 766 C CA . GLU A 1 99 ? 27.754 -8.790 -11.525 1.00 44.78 99 GLU A CA 1
ATOM 767 C C . GLU A 1 99 ? 28.642 -7.868 -12.388 1.00 44.78 99 GLU A C 1
ATOM 769 O O . GLU A 1 99 ? 29.242 -8.320 -13.361 1.00 44.78 99 GLU A O 1
ATOM 774 N N . LYS A 1 100 ? 28.723 -6.577 -12.044 1.00 43.88 100 LYS A N 1
ATOM 775 C CA . LYS A 1 100 ? 29.652 -5.596 -12.620 1.00 43.88 100 LYS A CA 1
ATOM 776 C C . LYS A 1 100 ? 30.556 -5.054 -11.528 1.00 43.88 100 LYS A C 1
ATOM 778 O O . LYS A 1 100 ? 31.737 -4.813 -11.845 1.00 43.88 100 LYS A O 1
#

Organism: Arabidopsis thaliana (NCBI:txid3702)

Foldseek 3Di:
DDPPPDPPDDPVPDDLVVLLVVLQVQQLVPVVSSVVQLVVDVSNVVSLLPLSNLQRGDCVVCLVPLVVCVVVVVSLVSSVVSPRPSSVSSVVVVVVVVVD

Secondary structure (DSSP, 8-state):
--TT------GGGS-HHHHHHHHHHHHHH-HHHHHHHHHH-HHHHGGGG-HHHHHH---HHHHT-GGGGGGGHHHHHHHHHTT-HHHHHHHHHHHHTT--